Protein AF-A0AAJ3FHA5-F1 (afdb_monomer)

Nearest PDB structures (foldseek):
  6jkt-assembly1_B  TM=4.405E-01  e=8.189E+00  Trypanosoma cruzi

Foldseek 3Di:
DPDDDDDLVNVLVPQPDDVSSVVSVVVVVVCPVVVVDDDPVCCCVVDDPAQQEDEDAFFLEDCDDDPPDPSRGDYPVRDDPVRGQDPVNVVVVVVVVVVSVYNYYHYHHNDRVD

InterPro domains:
  IPR013785 Aldolase-type TIM barrel [G3DSA:3.20.20.70] (40-114)
  IPR058240 Radical SAM superfamily [SSF102114] (51-113)

Secondary structure (DSSP, 8-state):
-------HHHHHHT-SSHHHHHHHHHHHHHHHHTTSS--GGGHHHH------EEEEE-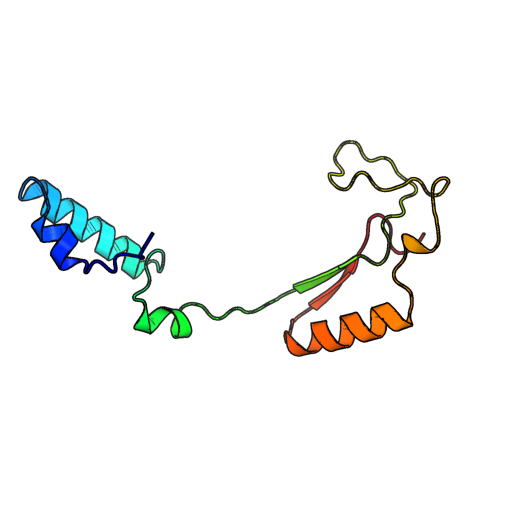BSEES---TT-TT--EETTS--GGGB--HHHHHHHHHHHHHTT-SEEEEESSSTT-

Sequence (114 aa):
MEEMILSVEEIYKNAFDYEDEKYLRIIFEKLLAYDFLVPVDKVASTFTYNIRKISINLTYRCNLKCKHCCVDAKHVSEFTEEDELDTELLKKVREKAVTLKSEQIVLSGDKPMI

pLDDT: mean 85.92, std 8.26, range [45.41, 95.81]

Solvent-accessible surface area (backbone atoms only — not comparable to full-atom values): 7068 Å² total; per-residue (Å²): 131,84,85,79,88,76,53,72,67,60,54,47,74,66,38,92,47,71,69,50,29,53,50,50,52,56,50,53,52,50,32,45,76,68,63,78,41,64,59,79,92,43,39,75,78,72,59,69,88,76,45,54,65,46,76,45,65,42,24,46,37,15,94,64,86,58,93,83,55,89,77,73,48,41,45,67,90,72,69,56,80,86,52,44,60,49,74,70,57,46,52,56,50,47,59,60,50,56,76,58,67,40,81,37,79,42,86,32,37,69,35,65,90,113

Mean predicted aligned error: 10.24 Å

Structure (mmCIF, N/CA/C/O backbone):
data_AF-A0AAJ3FHA5-F1
#
_entry.id   AF-A0AAJ3FHA5-F1
#
loop_
_atom_site.group_PDB
_atom_site.id
_atom_site.type_symbol
_atom_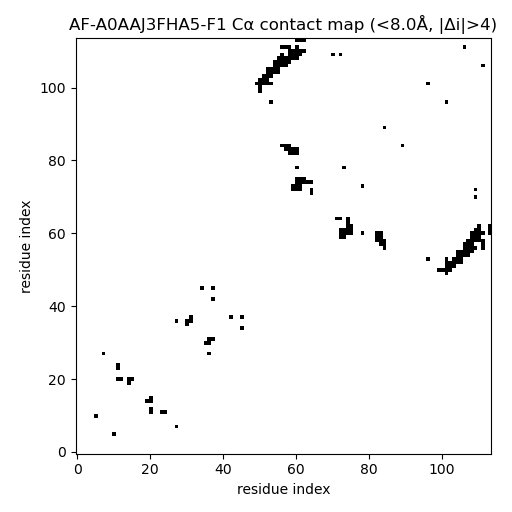site.label_atom_id
_atom_site.label_alt_id
_atom_site.label_comp_id
_atom_site.label_asym_id
_atom_site.label_entity_id
_atom_site.label_seq_id
_atom_site.pdbx_PDB_ins_code
_atom_site.Cartn_x
_atom_site.Cartn_y
_atom_site.Cartn_z
_atom_site.occupancy
_atom_site.B_iso_or_equiv
_atom_site.auth_seq_id
_atom_site.auth_comp_id
_atom_site.auth_asym_id
_atom_site.auth_atom_id
_atom_site.pdbx_PDB_model_num
ATOM 1 N N . MET A 1 1 ? 9.673 12.999 22.154 1.00 45.41 1 MET A N 1
ATOM 2 C CA . MET A 1 1 ? 8.379 13.088 22.856 1.00 45.41 1 MET A CA 1
ATOM 3 C C . MET A 1 1 ? 8.000 11.667 23.195 1.00 45.41 1 MET A C 1
ATOM 5 O O . MET A 1 1 ? 7.979 10.860 22.277 1.00 45.41 1 MET A O 1
ATOM 9 N N . GLU A 1 2 ? 7.829 11.340 24.472 1.00 56.69 2 GLU A N 1
ATOM 10 C CA . GLU A 1 2 ? 7.243 10.050 24.849 1.00 56.69 2 GLU A CA 1
ATOM 11 C C . GLU A 1 2 ? 5.781 10.044 24.392 1.00 56.69 2 GLU A C 1
A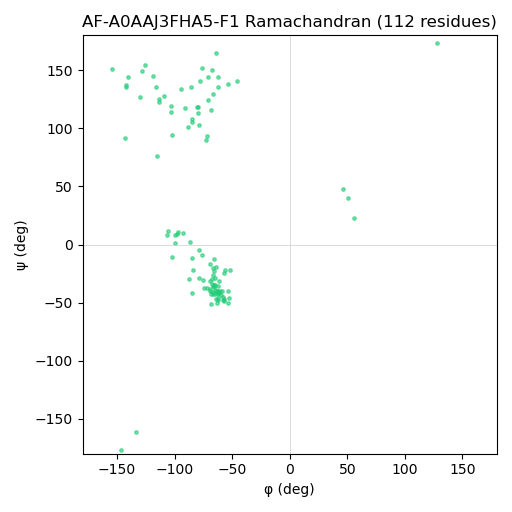TOM 13 O O . GLU A 1 2 ? 5.057 11.016 24.618 1.00 56.69 2 GLU A O 1
ATOM 18 N N . GLU A 1 3 ? 5.367 8.996 23.682 1.00 64.06 3 GLU A N 1
ATOM 19 C CA . GLU A 1 3 ? 3.967 8.811 23.311 1.00 64.06 3 GLU A CA 1
ATOM 20 C C . GLU A 1 3 ? 3.164 8.512 24.578 1.00 64.06 3 GLU A C 1
ATOM 22 O O . GLU A 1 3 ? 3.383 7.510 25.257 1.00 64.06 3 GLU A O 1
ATOM 27 N N . MET A 1 4 ? 2.246 9.412 24.919 1.00 67.50 4 MET A N 1
ATOM 28 C CA . MET A 1 4 ? 1.381 9.256 26.079 1.00 67.50 4 MET A CA 1
ATOM 29 C C . MET A 1 4 ? 0.176 8.400 25.684 1.00 67.50 4 MET A C 1
ATOM 31 O O . MET A 1 4 ? -0.694 8.847 24.936 1.00 67.50 4 MET A O 1
ATOM 35 N N . ILE A 1 5 ? 0.132 7.158 26.169 1.00 71.38 5 ILE A N 1
ATOM 36 C CA . ILE A 1 5 ? -1.012 6.262 25.970 1.00 71.38 5 ILE A CA 1
ATOM 37 C C . ILE A 1 5 ? -2.105 6.669 26.962 1.00 71.38 5 ILE A C 1
ATOM 39 O O . ILE A 1 5 ? -2.010 6.364 28.147 1.00 71.38 5 ILE A O 1
ATOM 43 N N . LE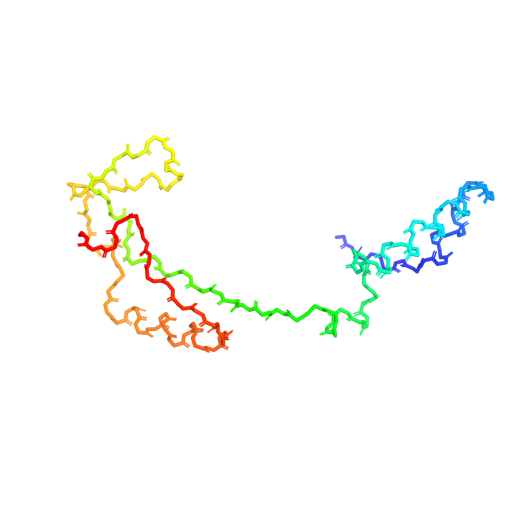U A 1 6 ? -3.125 7.373 26.471 1.00 76.75 6 LEU A N 1
ATOM 44 C CA . LEU A 1 6 ? -4.307 7.754 27.245 1.00 76.75 6 LEU A CA 1
ATOM 45 C C . LEU A 1 6 ? -5.432 6.740 27.047 1.00 76.75 6 LEU A C 1
ATOM 47 O O . LEU A 1 6 ? -5.768 6.372 25.919 1.00 76.75 6 LEU A O 1
ATOM 51 N N . SER A 1 7 ? -6.063 6.332 28.141 1.00 84.62 7 SER A N 1
ATOM 52 C CA . SER A 1 7 ? -7.324 5.602 28.092 1.00 84.62 7 SER A CA 1
ATOM 53 C C . SER A 1 7 ? -8.489 6.543 27.785 1.00 84.62 7 SER A C 1
ATOM 55 O O . SER A 1 7 ? -8.496 7.721 28.141 1.00 84.62 7 SER A O 1
ATOM 57 N N . VAL A 1 8 ? -9.528 6.000 27.158 1.00 84.31 8 VAL A N 1
ATOM 58 C CA . VAL A 1 8 ? -10.739 6.757 26.826 1.00 84.31 8 VAL A CA 1
ATOM 59 C C . VAL A 1 8 ? -11.434 7.293 28.096 1.00 84.31 8 VAL A C 1
ATOM 61 O O . VAL A 1 8 ? -11.962 8.401 28.094 1.00 84.31 8 VAL A O 1
ATOM 64 N N . GLU A 1 9 ? -11.342 6.576 29.220 1.00 87.56 9 GLU A N 1
ATOM 65 C CA . GLU A 1 9 ? -11.864 7.042 30.514 1.00 87.56 9 GLU A CA 1
ATOM 66 C C . GLU A 1 9 ? -11.070 8.219 31.101 1.00 87.56 9 GLU A C 1
ATOM 68 O O . GLU A 1 9 ? -11.642 9.075 31.774 1.00 87.56 9 GLU A O 1
ATOM 73 N N . GLU A 1 10 ? -9.761 8.308 30.851 1.00 88.62 10 GLU A N 1
ATOM 74 C CA . GLU A 1 10 ? -8.979 9.491 31.233 1.00 88.62 10 GLU A CA 1
ATOM 75 C C . GLU A 1 10 ? -9.387 10.713 30.415 1.00 88.62 10 GLU A C 1
ATOM 77 O O . GLU A 1 10 ? -9.429 11.816 30.955 1.00 88.62 10 GLU A O 1
ATOM 82 N N . ILE A 1 11 ? -9.759 10.528 29.147 1.00 88.38 11 ILE A N 1
ATOM 83 C CA . ILE A 1 11 ? -10.284 11.610 28.307 1.00 88.38 11 ILE A CA 1
ATOM 84 C C . ILE A 1 11 ? -11.614 12.116 28.879 1.00 88.38 11 ILE A C 1
ATOM 86 O O . ILE A 1 11 ? -11.776 13.320 29.066 1.00 88.38 11 ILE A O 1
ATOM 90 N N . TYR A 1 12 ? -12.532 11.212 29.234 1.00 90.50 12 TYR A N 1
ATOM 91 C CA . TYR A 1 12 ? -13.832 11.578 29.808 1.00 90.50 12 TYR A CA 1
ATOM 92 C C . TYR A 1 12 ? -13.711 12.316 31.143 1.00 90.50 12 TYR A C 1
ATOM 94 O O . TYR A 1 12 ? -14.401 13.305 31.360 1.00 90.50 12 TYR A O 1
ATOM 102 N N . LYS A 1 13 ? -12.783 11.902 32.014 1.00 89.69 13 LYS A N 1
ATOM 103 C CA . LYS A 1 13 ? -12.532 12.578 33.302 1.00 89.69 13 LYS A CA 1
ATOM 104 C C . LYS A 1 13 ? -12.014 14.010 33.168 1.00 89.69 13 LYS A C 1
ATOM 106 O O . LYS A 1 13 ? -12.076 14.756 34.140 1.00 89.69 13 LYS A O 1
ATOM 111 N N . ASN A 1 14 ? -11.473 14.370 32.006 1.00 90.31 14 ASN A N 1
ATOM 112 C CA . ASN A 1 14 ? -10.983 15.714 31.711 1.00 90.31 14 ASN A CA 1
ATOM 113 C C . ASN A 1 14 ? -11.992 16.544 30.897 1.00 90.31 14 ASN A C 1
ATOM 115 O O . ASN A 1 14 ? -11.650 17.639 30.450 1.00 90.31 14 ASN A O 1
ATOM 119 N N . ALA A 1 15 ? -13.219 16.047 30.697 1.00 92.06 15 ALA A N 1
ATOM 120 C CA . ALA A 1 15 ? -14.296 16.842 30.121 1.00 92.06 15 ALA A CA 1
ATOM 121 C C . ALA A 1 15 ? -14.619 18.043 31.026 1.00 92.06 15 ALA A C 1
ATOM 123 O O . ALA A 1 15 ? -14.547 17.951 32.253 1.00 92.06 15 ALA A O 1
ATOM 124 N N . PHE A 1 16 ? -14.961 19.177 30.414 1.00 91.19 16 PHE A N 1
ATOM 125 C CA . PHE A 1 16 ? -15.254 20.408 31.146 1.00 91.19 16 PHE A CA 1
ATOM 126 C C . PHE A 1 16 ? -16.561 20.299 31.943 1.00 91.19 16 PHE A C 1
ATOM 128 O O . PHE A 1 16 ? -16.626 20.745 33.090 1.00 91.19 16 PHE A O 1
ATOM 135 N N . ASP A 1 17 ? -17.581 19.670 31.353 1.00 93.75 17 ASP A N 1
ATOM 136 C CA . ASP A 1 17 ? -18.865 19.392 31.989 1.00 93.75 17 ASP A CA 1
ATOM 137 C C . ASP A 1 17 ? -19.503 18.071 31.508 1.00 93.75 17 ASP A C 1
ATOM 139 O O . ASP A 1 17 ? -18.920 17.298 30.743 1.00 93.75 17 ASP A O 1
ATOM 143 N N . TYR A 1 18 ? -20.713 17.796 32.003 1.00 93.06 18 TYR A N 1
ATOM 144 C CA . TYR A 1 18 ? -21.464 16.577 31.698 1.00 93.06 18 TYR A CA 1
ATOM 145 C C . TYR A 1 18 ? -21.919 16.476 30.233 1.00 93.06 18 TYR A C 1
ATOM 147 O O . TYR A 1 18 ? -21.955 15.374 29.680 1.00 93.06 18 TYR A O 1
ATOM 155 N N . GLU A 1 19 ? -22.286 17.591 29.596 1.00 95.50 19 GLU A N 1
ATOM 156 C CA . GLU A 1 19 ? -22.702 17.569 28.190 1.00 95.50 19 GLU A CA 1
ATOM 157 C C . GLU A 1 19 ? -21.494 17.326 27.283 1.00 95.50 19 GLU A C 1
ATOM 159 O O . GLU A 1 19 ? -21.591 16.542 26.334 1.00 95.50 19 GLU A O 1
ATOM 164 N N . ASP A 1 20 ? -20.339 17.894 27.632 1.00 94.69 20 ASP A N 1
ATOM 165 C CA . ASP A 1 20 ? -19.069 17.616 26.966 1.00 94.69 20 ASP A CA 1
ATOM 166 C C . ASP A 1 20 ? -18.663 16.144 27.113 1.00 94.69 20 ASP A C 1
ATOM 168 O O . ASP A 1 20 ? -18.318 15.498 26.119 1.00 94.69 20 ASP A O 1
ATOM 172 N N . GLU A 1 21 ? -18.759 15.568 28.318 1.00 95.12 21 GLU A N 1
ATOM 173 C CA . GLU A 1 21 ? -18.483 14.142 28.537 1.00 95.12 21 GLU A CA 1
ATOM 174 C C . GLU A 1 21 ? -19.383 13.269 27.650 1.00 95.12 21 GLU A C 1
ATOM 176 O O . GLU A 1 21 ? -18.913 12.369 26.945 1.00 95.12 21 GLU A O 1
ATOM 181 N N . LYS A 1 22 ? -20.687 13.556 27.644 1.00 95.81 22 LYS A N 1
ATOM 182 C CA . LYS A 1 22 ? -21.678 12.828 26.848 1.00 95.81 22 LYS A CA 1
ATOM 183 C C . LYS A 1 22 ? -21.403 12.950 25.351 1.00 95.81 22 LYS A C 1
ATOM 185 O O . LYS A 1 22 ? -21.502 11.954 24.631 1.00 95.81 22 LYS A O 1
ATOM 190 N N . TYR A 1 23 ? -21.045 14.139 24.874 1.00 95.56 23 TYR A N 1
ATOM 191 C CA . TYR A 1 23 ? -20.669 14.353 23.482 1.00 95.56 23 TYR A CA 1
ATOM 192 C C . TYR A 1 23 ? -19.420 13.546 23.108 1.00 95.56 23 TYR A C 1
ATOM 194 O O . TYR A 1 23 ? -19.434 12.826 22.105 1.00 95.56 23 TYR A O 1
ATOM 202 N N . LEU A 1 24 ? -18.369 13.594 23.934 1.00 94.62 24 LEU A N 1
ATOM 203 C CA . LEU A 1 24 ? -17.140 12.833 23.710 1.00 94.62 24 LEU A CA 1
ATOM 204 C C . LEU A 1 24 ? -17.412 11.328 23.663 1.00 94.62 24 LEU A C 1
ATOM 206 O O . LEU A 1 24 ? -16.926 10.668 22.746 1.00 94.62 24 LEU A O 1
ATOM 210 N N . ARG A 1 25 ? -18.242 10.794 24.570 1.00 94.25 25 ARG A N 1
ATOM 211 C CA . ARG A 1 25 ? -18.651 9.379 24.548 1.00 94.25 25 ARG A CA 1
ATOM 212 C C . ARG A 1 25 ? -19.241 8.982 23.197 1.00 94.25 25 ARG A C 1
ATOM 214 O O . ARG A 1 25 ? -18.761 8.036 22.581 1.00 94.25 25 ARG A O 1
ATOM 221 N N . ILE A 1 26 ? -20.194 9.761 22.682 1.00 95.38 26 ILE A N 1
ATOM 222 C CA . ILE A 1 26 ? -20.827 9.493 21.380 1.00 95.38 26 ILE A CA 1
ATOM 223 C C . ILE A 1 26 ? -19.800 9.517 20.239 1.00 95.38 26 ILE A C 1
ATOM 225 O O . ILE A 1 26 ? -19.879 8.707 19.312 1.00 95.38 26 ILE A O 1
ATOM 229 N N . ILE A 1 27 ? -18.850 10.453 20.268 1.00 95.00 27 ILE A N 1
ATOM 230 C CA . ILE A 1 27 ? -17.819 10.564 19.231 1.00 95.00 27 ILE A CA 1
ATOM 231 C C . ILE A 1 27 ? -16.864 9.370 19.281 1.00 95.00 27 ILE A C 1
ATOM 233 O O . ILE A 1 27 ? -16.675 8.719 18.255 1.00 95.00 27 ILE A O 1
ATOM 237 N N . PHE A 1 28 ? -16.301 9.043 20.445 1.00 93.00 28 PHE A N 1
ATOM 238 C CA . PHE A 1 28 ? -15.371 7.920 20.580 1.00 93.00 28 PHE A CA 1
ATOM 239 C C . PHE A 1 28 ? -16.040 6.581 20.269 1.00 93.00 28 PHE A C 1
ATOM 241 O O . PHE A 1 28 ? -15.446 5.767 19.565 1.00 93.00 28 PHE A O 1
ATOM 248 N N . GLU A 1 29 ? -17.288 6.376 20.695 1.00 92.31 29 GLU A N 1
ATOM 249 C CA . GLU A 1 29 ? -18.076 5.196 20.327 1.00 92.31 29 GLU A CA 1
ATOM 250 C C . GLU A 1 29 ? -18.214 5.058 18.809 1.00 92.31 29 GLU A C 1
ATOM 252 O O . GLU A 1 29 ? -17.968 3.983 18.265 1.00 92.31 29 GLU A O 1
ATOM 257 N N . LYS A 1 30 ? -18.546 6.145 18.099 1.00 95.06 30 LYS A N 1
ATOM 258 C CA . LYS A 1 30 ? -18.654 6.129 16.632 1.00 95.06 30 LYS A CA 1
ATOM 259 C C . LYS A 1 30 ? -17.310 5.897 15.952 1.00 95.06 30 LYS A C 1
ATOM 261 O O . LYS A 1 30 ? -17.243 5.137 14.992 1.00 95.06 30 LYS A O 1
ATOM 266 N N . LEU A 1 31 ? -16.247 6.540 16.429 1.00 93.19 31 LEU A N 1
ATOM 267 C CA . LEU A 1 31 ? -14.909 6.384 15.858 1.00 93.19 31 LEU A CA 1
ATOM 268 C C . LEU A 1 31 ? -14.380 4.956 16.031 1.00 93.19 31 LEU A C 1
ATOM 270 O O . LEU A 1 31 ? -13.780 4.427 15.099 1.00 93.19 31 LEU A O 1
ATOM 274 N N . LEU A 1 32 ? -14.642 4.328 17.181 1.00 88.88 32 LEU A N 1
ATOM 275 C CA . LEU A 1 32 ? -14.332 2.920 17.428 1.00 88.88 32 LEU A CA 1
ATOM 276 C C . LEU A 1 32 ? -15.204 1.993 16.571 1.00 88.88 32 LEU A C 1
ATOM 278 O O . LEU A 1 32 ? -14.698 1.038 15.997 1.00 88.88 32 LEU A O 1
ATOM 282 N N . ALA A 1 33 ? -16.505 2.276 16.4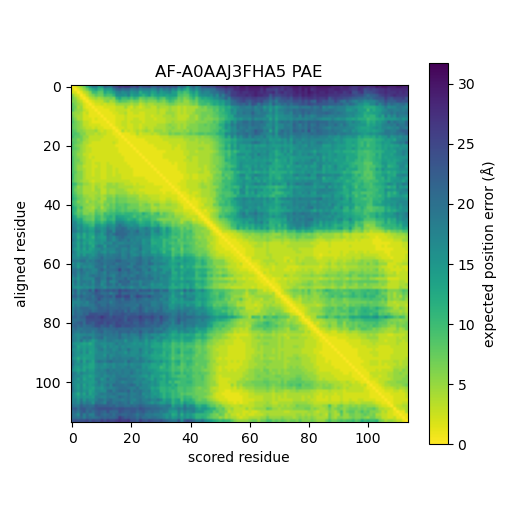48 1.00 89.81 33 ALA A N 1
ATOM 283 C CA . ALA A 1 33 ? -17.429 1.457 15.659 1.00 89.81 33 ALA A CA 1
ATOM 284 C C . ALA A 1 33 ? -17.144 1.489 14.147 1.00 89.81 33 ALA A C 1
ATOM 286 O O . ALA A 1 33 ? -17.493 0.549 13.437 1.00 89.81 33 ALA A O 1
ATOM 287 N N . TYR A 1 34 ? -16.541 2.571 13.653 1.00 89.88 34 TYR A N 1
ATOM 288 C CA . TYR A 1 34 ? -16.155 2.735 12.252 1.00 89.88 34 TYR A CA 1
ATOM 289 C C . TYR A 1 34 ? -14.677 2.410 11.980 1.00 89.88 34 TYR A C 1
ATOM 291 O O . TYR A 1 34 ? -14.196 2.709 10.889 1.00 89.88 34 TYR A O 1
ATOM 299 N N . ASP A 1 35 ? -13.951 1.856 12.959 1.00 86.12 35 ASP A N 1
ATOM 300 C CA . ASP A 1 35 ? -12.515 1.547 12.874 1.00 86.12 35 ASP A CA 1
ATOM 301 C C . ASP A 1 35 ? -11.622 2.758 12.507 1.00 86.12 35 ASP A C 1
ATOM 303 O O . ASP A 1 35 ? -10.496 2.603 12.031 1.00 86.12 35 ASP A O 1
ATOM 307 N N . PHE A 1 36 ? -12.092 3.989 12.758 1.00 86.56 36 PHE A N 1
ATOM 308 C CA . PHE A 1 36 ? -11.255 5.198 12.682 1.00 86.56 36 PHE A CA 1
ATOM 309 C C . PHE A 1 36 ? -10.321 5.306 13.888 1.00 86.56 36 PHE A C 1
ATOM 311 O O . PHE A 1 36 ? -9.224 5.850 13.779 1.00 86.56 36 PHE A O 1
ATOM 318 N N . LEU A 1 37 ? -10.760 4.787 15.035 1.00 87.31 37 LEU A N 1
ATOM 319 C CA . LEU A 1 37 ? -9.915 4.496 16.183 1.00 87.31 37 LEU A CA 1
ATOM 320 C C . LEU A 1 37 ? -9.936 2.992 16.409 1.00 87.31 37 LEU A C 1
ATOM 322 O O . LEU A 1 37 ? -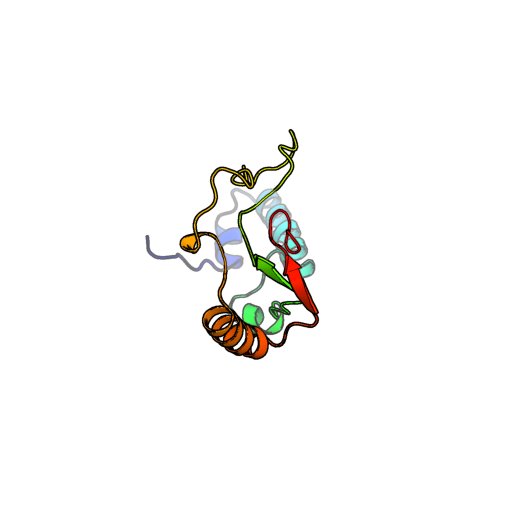10.995 2.373 16.389 1.00 87.31 37 LEU A O 1
ATOM 326 N N . VAL A 1 38 ? -8.768 2.410 16.657 1.00 85.44 38 VAL A N 1
ATOM 327 C CA . VAL A 1 38 ? -8.639 0.979 16.925 1.00 85.44 38 VAL A CA 1
ATOM 328 C C . VAL A 1 38 ? -7.813 0.806 18.196 1.00 85.44 38 VAL A C 1
ATOM 330 O O . VAL A 1 38 ? -6.720 1.372 18.277 1.00 85.44 38 VAL A O 1
ATOM 333 N N . PRO A 1 39 ? -8.307 0.052 19.197 1.00 83.50 39 PRO A N 1
ATOM 334 C CA . PRO A 1 39 ? -7.520 -0.290 20.375 1.00 83.50 39 PRO A CA 1
ATOM 335 C C . PRO A 1 39 ? -6.193 -0.934 19.971 1.00 83.50 39 PRO A C 1
ATOM 337 O O . PRO A 1 39 ? -6.166 -1.762 19.061 1.00 83.50 39 PRO A O 1
ATOM 340 N N . VAL A 1 40 ? -5.096 -0.564 20.637 1.00 82.81 40 VAL A N 1
ATOM 341 C CA . VAL A 1 40 ? -3.732 -0.995 20.271 1.00 82.81 40 VAL A CA 1
ATOM 342 C C . VAL A 1 40 ? -3.624 -2.522 20.164 1.00 82.81 40 VAL A C 1
ATOM 344 O O . VAL A 1 40 ? -3.021 -3.039 19.226 1.00 82.81 40 VAL A O 1
ATOM 347 N N . ASP A 1 41 ? -4.277 -3.248 21.071 1.00 83.94 41 ASP A N 1
ATOM 348 C CA . ASP A 1 41 ? -4.344 -4.712 21.105 1.00 83.94 41 ASP A CA 1
ATOM 349 C C . ASP A 1 41 ? -5.118 -5.328 19.926 1.00 83.94 41 ASP A C 1
ATOM 351 O O . ASP A 1 41 ? -4.917 -6.495 19.594 1.00 83.94 41 ASP A O 1
ATOM 355 N N . LYS A 1 42 ? -5.964 -4.541 19.254 1.00 83.25 42 LYS A N 1
ATOM 356 C CA . LYS A 1 42 ? -6.770 -4.957 18.098 1.00 83.25 42 LYS A CA 1
ATOM 357 C C . LYS A 1 42 ? -6.218 -4.492 16.755 1.00 83.25 42 LYS A C 1
ATOM 359 O O . LYS A 1 42 ? -6.669 -5.000 15.729 1.00 83.25 42 LYS A O 1
ATOM 364 N N . VAL A 1 43 ? -5.222 -3.600 16.727 1.00 82.81 43 VAL A N 1
ATOM 365 C CA . VAL A 1 43 ? -4.646 -3.057 15.478 1.00 82.81 43 VAL A CA 1
ATOM 366 C C . VAL A 1 43 ? -4.228 -4.172 14.522 1.00 82.81 43 VAL A C 1
ATOM 368 O O . VAL A 1 43 ? -4.597 -4.136 13.352 1.00 82.81 43 VAL A O 1
ATOM 371 N N . ALA A 1 44 ? -3.533 -5.198 15.020 1.00 78.06 44 ALA A N 1
ATOM 372 C CA . ALA A 1 44 ? -3.059 -6.310 14.196 1.00 78.06 44 ALA A CA 1
ATOM 373 C C . ALA A 1 44 ? -4.193 -7.161 13.591 1.00 78.06 44 ALA A C 1
ATOM 375 O O . ALA A 1 44 ? -4.012 -7.752 12.528 1.00 78.06 44 ALA A O 1
ATOM 376 N N . SER A 1 45 ? -5.352 -7.235 14.256 1.00 78.19 45 SER A N 1
ATOM 377 C CA . SER A 1 45 ? -6.526 -7.966 13.761 1.00 78.19 45 SER A CA 1
ATOM 378 C C . SER A 1 45 ? -7.433 -7.126 12.862 1.00 78.19 45 SER A C 1
ATOM 380 O O . SER A 1 45 ? -8.082 -7.684 11.982 1.00 78.19 45 SER A O 1
ATOM 382 N N . THR A 1 46 ? -7.477 -5.807 13.069 1.00 74.69 46 THR A N 1
ATOM 383 C CA . THR A 1 46 ? -8.324 -4.887 12.294 1.00 74.69 46 THR A CA 1
ATOM 384 C C . THR A 1 46 ? -7.637 -4.446 11.004 1.00 74.69 46 THR A C 1
ATOM 386 O O . THR A 1 46 ? -8.256 -4.421 9.942 1.00 74.69 46 THR A O 1
ATOM 389 N N . PHE A 1 47 ? -6.339 -4.140 11.062 1.00 71.75 47 PHE A N 1
ATOM 390 C CA . PHE A 1 47 ? -5.562 -3.713 9.903 1.00 71.75 47 PHE A CA 1
ATOM 391 C C . PHE A 1 47 ? -4.699 -4.853 9.377 1.00 71.75 47 PHE A C 1
ATOM 393 O O . PHE A 1 47 ? -3.556 -5.051 9.784 1.00 71.75 47 PHE A O 1
ATOM 400 N N . THR A 1 48 ? -5.222 -5.570 8.388 1.00 71.06 48 THR A N 1
ATOM 401 C CA . THR A 1 48 ? -4.393 -6.428 7.542 1.00 71.06 48 THR A CA 1
ATOM 402 C C . THR A 1 48 ? -3.924 -5.626 6.335 1.00 71.06 48 THR A C 1
ATOM 404 O O . THR A 1 48 ? -4.739 -5.205 5.510 1.00 71.06 48 THR A O 1
ATOM 407 N N . TYR A 1 49 ? -2.615 -5.433 6.192 1.00 70.69 49 TYR A N 1
ATOM 408 C CA . TYR A 1 49 ? -2.051 -4.859 4.973 1.00 70.69 49 TYR A CA 1
ATOM 409 C C . TYR A 1 49 ? -2.144 -5.884 3.839 1.00 70.69 49 TYR A C 1
ATOM 411 O O . TYR A 1 49 ? -1.262 -6.722 3.668 1.00 70.69 49 TYR A O 1
ATOM 419 N N . ASN A 1 50 ? -3.222 -5.825 3.056 1.00 78.50 50 ASN A N 1
ATOM 420 C CA . ASN A 1 50 ? -3.271 -6.502 1.765 1.00 78.50 50 ASN A CA 1
ATOM 421 C C . ASN A 1 50 ? -2.712 -5.549 0.701 1.00 78.50 50 ASN A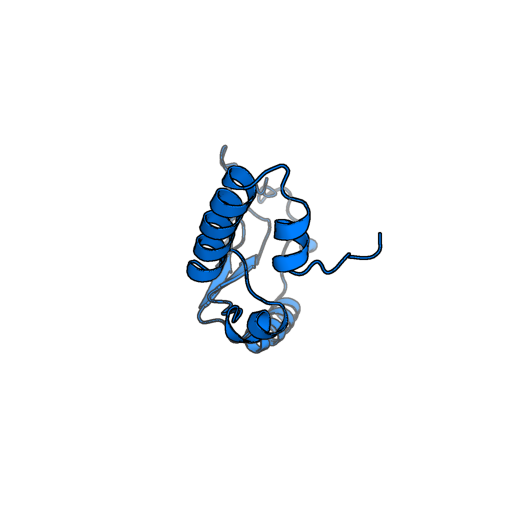 C 1
ATOM 423 O O . ASN A 1 50 ? -3.386 -4.617 0.253 1.00 78.50 50 ASN A O 1
ATOM 427 N N . ILE A 1 51 ? -1.459 -5.777 0.310 1.00 86.31 51 ILE A N 1
ATOM 428 C CA . ILE A 1 51 ? -0.831 -5.063 -0.801 1.00 86.31 51 ILE A CA 1
ATOM 429 C C . ILE A 1 51 ? -1.444 -5.592 -2.095 1.00 86.31 51 ILE A C 1
ATOM 431 O O . ILE A 1 51 ? -0.941 -6.527 -2.695 1.00 86.31 51 ILE A O 1
ATOM 435 N N . ARG A 1 52 ? -2.533 -4.986 -2.567 1.00 89.69 52 ARG A N 1
ATOM 436 C CA . ARG A 1 52 ? -3.215 -5.470 -3.781 1.00 89.69 52 ARG A CA 1
ATOM 437 C C . ARG A 1 52 ? -2.364 -5.336 -5.042 1.00 89.69 52 ARG A C 1
ATOM 439 O O . ARG A 1 52 ? -2.438 -6.171 -5.937 1.00 89.69 52 ARG A O 1
ATOM 446 N N . LYS A 1 53 ? -1.558 -4.277 -5.135 1.00 92.69 53 LYS A N 1
ATOM 447 C CA . LYS A 1 53 ? -0.842 -3.926 -6.362 1.00 92.69 53 LYS A CA 1
ATOM 448 C C . LYS A 1 53 ? 0.550 -3.388 -6.078 1.00 92.69 53 LYS A C 1
ATOM 450 O O . LYS A 1 53 ? 0.718 -2.501 -5.247 1.00 92.69 53 LYS A O 1
ATOM 455 N N . ILE A 1 54 ? 1.514 -3.863 -6.858 1.00 93.25 54 ILE A N 1
ATOM 456 C CA . ILE A 1 54 ? 2.868 -3.319 -6.938 1.00 93.25 54 ILE A CA 1
ATOM 457 C C . ILE A 1 54 ? 3.059 -2.738 -8.337 1.00 93.25 54 ILE A C 1
ATOM 459 O O . ILE A 1 54 ? 2.844 -3.425 -9.333 1.00 93.25 54 ILE A O 1
ATOM 463 N N . SER A 1 55 ? 3.448 -1.467 -8.417 1.00 93.31 55 SER A N 1
ATOM 464 C CA . SER A 1 55 ? 3.823 -0.817 -9.675 1.00 93.31 55 SER A CA 1
ATOM 465 C C . SER A 1 55 ? 5.340 -0.708 -9.740 1.00 93.31 55 SER A C 1
ATOM 467 O O . SER A 1 55 ? 5.941 -0.075 -8.876 1.00 93.31 55 SER A O 1
ATOM 469 N N . ILE A 1 56 ? 5.952 -1.326 -10.746 1.00 92.44 56 ILE A N 1
ATOM 470 C CA . ILE A 1 56 ? 7.396 -1.275 -10.979 1.00 92.44 56 ILE A CA 1
ATOM 471 C C . ILE A 1 56 ? 7.639 -0.304 -12.126 1.00 92.44 56 ILE A C 1
ATOM 473 O O . ILE A 1 56 ? 7.231 -0.582 -13.251 1.00 92.44 56 ILE A O 1
ATOM 477 N N . ASN A 1 57 ? 8.297 0.818 -11.852 1.00 91.19 57 ASN A N 1
ATOM 478 C CA . ASN A 1 57 ? 8.720 1.737 -12.901 1.00 91.19 57 ASN A CA 1
ATOM 479 C C . ASN A 1 57 ? 9.998 1.199 -13.550 1.00 91.19 57 ASN A C 1
ATOM 481 O O . ASN A 1 57 ? 11.031 1.112 -12.893 1.00 91.19 57 ASN A O 1
ATOM 485 N N . LEU A 1 58 ? 9.900 0.803 -14.817 1.00 90.81 58 LEU A N 1
ATOM 486 C CA . LEU A 1 58 ? 11.014 0.248 -15.588 1.00 90.81 58 LEU A CA 1
ATOM 487 C C . LEU A 1 58 ? 11.966 1.326 -16.101 1.00 90.81 58 LEU A C 1
ATOM 489 O O . LEU A 1 58 ? 13.142 1.060 -16.310 1.00 90.81 58 LEU A O 1
ATOM 493 N N . THR A 1 59 ? 11.442 2.526 -16.333 1.00 87.75 59 THR A N 1
ATOM 494 C CA . THR A 1 59 ? 12.179 3.629 -16.939 1.00 87.75 59 THR A CA 1
ATOM 495 C C . THR A 1 59 ? 11.583 4.964 -16.514 1.00 87.75 59 THR A C 1
ATOM 497 O O . THR A 1 59 ? 10.372 5.065 -16.270 1.00 87.75 59 THR A O 1
ATOM 500 N N . TYR A 1 60 ? 12.437 5.982 -16.463 1.00 86.50 60 TYR A N 1
ATOM 501 C CA . TYR A 1 60 ? 12.060 7.394 -16.345 1.00 86.50 60 TYR A CA 1
ATOM 502 C C . TYR A 1 60 ? 12.037 8.112 -17.713 1.00 86.50 60 TYR A C 1
ATOM 504 O O . TYR A 1 60 ? 11.992 9.339 -17.824 1.00 86.50 60 TYR A O 1
ATOM 512 N N . ARG A 1 61 ? 12.127 7.336 -18.799 1.00 87.88 61 ARG A N 1
ATOM 513 C CA . ARG A 1 61 ? 12.141 7.831 -20.170 1.00 87.88 61 ARG A CA 1
ATOM 514 C C . ARG A 1 61 ? 10.726 8.010 -20.700 1.00 87.88 61 ARG A C 1
ATOM 516 O O . ARG A 1 61 ? 9.875 7.124 -20.601 1.00 87.88 61 ARG A O 1
ATOM 523 N N . CYS A 1 62 ? 10.498 9.144 -21.357 1.00 87.44 62 CYS A N 1
ATOM 524 C CA . CYS A 1 62 ? 9.261 9.401 -22.078 1.00 87.44 62 CYS A CA 1
ATOM 525 C C . CYS A 1 62 ? 9.518 10.117 -23.400 1.00 87.44 62 CYS A C 1
ATOM 527 O O . CYS A 1 62 ? 10.370 10.996 -23.510 1.00 87.44 62 CYS A O 1
ATOM 529 N N . ASN A 1 63 ? 8.730 9.791 -24.423 1.00 88.44 63 ASN A N 1
ATOM 530 C CA . ASN A 1 63 ? 8.720 10.548 -25.677 1.00 88.44 63 ASN A CA 1
ATOM 531 C C . ASN A 1 63 ? 7.649 11.652 -25.706 1.00 88.44 63 ASN A C 1
ATOM 533 O O . ASN A 1 63 ? 7.374 12.211 -26.764 1.00 88.44 63 ASN A O 1
ATOM 537 N N . LEU A 1 64 ? 7.012 11.938 -24.567 1.00 87.25 64 LEU A N 1
ATOM 538 C CA . LEU A 1 64 ? 5.992 12.972 -24.411 1.00 87.25 64 LEU A CA 1
ATOM 539 C C . LEU A 1 64 ? 6.341 13.880 -23.229 1.00 87.25 64 LEU A C 1
ATOM 541 O O . LEU A 1 64 ? 6.893 13.424 -22.234 1.00 87.25 64 LEU A O 1
ATOM 545 N N . LYS A 1 65 ? 5.939 15.153 -23.312 1.00 86.44 65 LYS A N 1
ATOM 546 C CA . LYS A 1 65 ? 5.965 16.108 -22.192 1.00 86.44 65 LYS A CA 1
ATOM 547 C C . LYS A 1 65 ? 4.541 16.516 -21.829 1.00 86.44 65 LYS A C 1
ATOM 549 O O . LYS A 1 65 ? 4.039 17.567 -22.228 1.00 86.44 65 LYS A O 1
ATOM 554 N N . CYS A 1 66 ? 3.844 15.616 -21.143 1.00 87.06 66 CYS A N 1
ATOM 555 C CA . CYS A 1 66 ? 2.450 15.819 -20.765 1.00 87.06 66 CYS A CA 1
ATOM 556 C C . CYS A 1 66 ? 2.344 16.887 -19.668 1.00 87.06 66 CYS A C 1
ATOM 558 O O . CYS A 1 66 ? 2.906 16.716 -18.591 1.00 87.06 66 CYS A O 1
ATOM 560 N N . LYS A 1 67 ? 1.554 17.944 -19.899 1.00 88.50 67 LYS A N 1
ATOM 561 C CA . LYS A 1 67 ? 1.382 19.074 -18.958 1.00 88.50 67 LYS A CA 1
ATOM 562 C C . LYS A 1 67 ? 0.891 18.673 -17.560 1.00 88.50 67 LYS A C 1
ATOM 564 O O . LYS A 1 67 ? 1.088 19.418 -16.613 1.00 88.50 67 LYS A O 1
ATOM 569 N N . HIS A 1 68 ? 0.214 17.532 -17.450 1.00 89.75 68 HIS A N 1
ATOM 570 C CA . HIS A 1 68 ? -0.337 17.005 -16.201 1.00 89.75 68 HIS A CA 1
ATOM 571 C C . HIS A 1 68 ? 0.542 15.917 -15.560 1.00 89.75 68 HIS A C 1
ATOM 573 O O . HIS A 1 68 ? 0.122 15.297 -14.589 1.00 89.75 68 HIS A O 1
ATOM 579 N N . CYS A 1 69 ? 1.693 15.575 -16.152 1.00 86.44 69 CYS A N 1
ATOM 580 C CA . CYS A 1 69 ? 2.552 14.530 -15.602 1.00 86.44 69 CYS A CA 1
ATOM 581 C C . CYS A 1 69 ? 3.373 15.093 -14.439 1.00 86.44 69 CYS A C 1
ATOM 583 O O . CYS A 1 69 ? 4.178 15.996 -14.634 1.00 86.44 69 CYS A O 1
ATOM 585 N N . CYS A 1 70 ? 3.181 14.547 -13.239 1.00 80.38 70 CYS A N 1
ATOM 586 C CA . CYS A 1 70 ? 3.929 14.945 -12.044 1.00 80.38 70 CYS A CA 1
ATOM 587 C C . CYS A 1 70 ? 5.357 14.390 -11.993 1.00 80.38 70 CYS A C 1
ATOM 589 O O . CYS A 1 70 ? 6.119 14.768 -11.109 1.00 80.38 70 CYS A O 1
ATOM 591 N N . VAL A 1 71 ? 5.697 13.478 -12.904 1.00 78.31 71 VAL A N 1
ATOM 592 C CA . VAL A 1 71 ? 6.966 12.755 -12.890 1.00 78.31 71 VAL A CA 1
ATOM 593 C C . VAL A 1 71 ? 8.074 13.564 -13.567 1.00 78.31 71 VAL A C 1
ATOM 595 O O . VAL A 1 71 ? 9.217 13.345 -13.218 1.00 78.31 71 VAL A O 1
ATOM 598 N N . ASP A 1 72 ? 7.759 14.529 -14.446 1.00 76.50 72 ASP A N 1
ATOM 599 C CA . ASP A 1 72 ? 8.725 15.313 -15.254 1.00 76.50 72 ASP A CA 1
ATOM 600 C C . ASP A 1 72 ? 9.805 14.450 -15.932 1.00 76.50 72 ASP A C 1
ATOM 602 O O . ASP A 1 72 ? 11.003 14.712 -15.866 1.00 76.50 72 ASP A O 1
ATOM 606 N N . ALA A 1 73 ? 9.340 13.372 -16.562 1.00 81.62 73 ALA A N 1
ATOM 607 C CA . ALA A 1 73 ? 10.151 12.384 -17.256 1.00 81.62 73 ALA A CA 1
ATOM 608 C C . ALA A 1 73 ? 11.221 13.002 -18.168 1.00 81.62 73 ALA A C 1
ATOM 610 O O . ALA A 1 73 ? 10.943 13.935 -18.936 1.00 81.62 73 ALA A O 1
ATOM 611 N N . LYS A 1 74 ? 12.409 12.390 -18.187 1.00 82.44 74 LYS A N 1
ATOM 612 C CA . LYS A 1 74 ? 13.451 12.745 -19.156 1.00 82.44 74 LYS A CA 1
ATOM 613 C C . LYS A 1 74 ? 12.951 12.471 -20.568 1.00 82.44 74 LYS A C 1
ATOM 615 O O . LYS A 1 74 ? 12.368 11.416 -20.856 1.00 82.44 74 LYS A O 1
ATOM 620 N N . HIS A 1 75 ? 13.200 13.416 -21.473 1.00 82.94 75 HIS A N 1
ATOM 621 C CA . HIS A 1 75 ? 12.889 13.171 -22.874 1.00 82.94 75 HIS A CA 1
ATOM 622 C C . HIS A 1 75 ? 13.811 12.075 -23.420 1.00 82.94 75 HIS A C 1
ATOM 624 O O . HIS A 1 75 ? 14.964 11.969 -23.013 1.00 82.94 75 HIS A O 1
ATOM 630 N N . VAL A 1 76 ? 13.348 11.293 -24.399 1.00 78.94 76 VAL A N 1
ATOM 631 C CA . VAL A 1 76 ? 14.143 10.213 -25.019 1.00 78.94 76 VAL A CA 1
ATOM 632 C C . VAL A 1 76 ? 15.533 10.634 -25.518 1.00 78.94 76 VAL A C 1
ATOM 634 O O . VAL A 1 76 ? 16.389 9.776 -25.685 1.00 78.94 76 VAL A O 1
ATOM 637 N N . SER A 1 77 ? 15.751 11.925 -25.782 1.00 81.50 77 SER A N 1
ATOM 638 C CA . SER A 1 77 ? 17.031 12.495 -26.226 1.00 81.50 77 SER A CA 1
ATOM 639 C C . SER A 1 77 ? 18.005 12.829 -25.091 1.00 81.50 77 SER A C 1
ATOM 641 O O . SER A 1 77 ? 19.152 13.156 -25.363 1.00 81.50 77 SER A O 1
ATOM 643 N N . GLU A 1 78 ? 17.544 12.808 -23.843 1.00 81.50 78 GLU A N 1
ATOM 644 C CA . GLU A 1 78 ? 18.289 13.173 -22.626 1.00 81.50 78 GLU A CA 1
ATOM 645 C C . GLU A 1 78 ? 18.671 11.922 -21.807 1.00 81.50 78 GLU A C 1
ATOM 647 O O . GLU A 1 78 ? 19.063 12.022 -20.648 1.00 81.50 78 GLU A O 1
ATOM 652 N N . PHE A 1 79 ? 18.501 10.740 -22.405 1.00 75.75 79 PHE A N 1
ATOM 653 C CA . PHE A 1 79 ? 18.573 9.438 -21.753 1.00 75.75 79 PHE A CA 1
ATOM 654 C C . PHE A 1 79 ? 20.009 8.958 -21.495 1.00 75.75 79 PHE A C 1
ATOM 656 O O . PHE A 1 79 ? 20.871 9.067 -22.372 1.00 75.75 79 PHE A O 1
ATOM 663 N N . THR A 1 80 ? 20.226 8.338 -20.331 1.00 77.12 80 THR A N 1
ATOM 664 C CA . THR A 1 80 ? 21.399 7.504 -20.025 1.00 77.12 80 THR A CA 1
ATOM 665 C C . THR A 1 80 ? 20.962 6.117 -19.543 1.00 77.12 80 THR A C 1
ATOM 667 O O . THR A 1 80 ? 19.882 5.969 -18.982 1.00 77.12 80 THR A O 1
ATOM 670 N N . GLU A 1 81 ? 21.809 5.092 -19.713 1.00 74.50 81 GLU A N 1
ATOM 671 C CA . GLU A 1 81 ? 21.514 3.708 -19.275 1.00 74.50 81 GLU A CA 1
ATOM 672 C C . GLU A 1 81 ? 21.188 3.596 -17.772 1.00 74.50 81 GLU A C 1
ATOM 674 O O . GLU A 1 81 ? 20.511 2.665 -17.349 1.00 74.50 81 GLU A O 1
ATOM 679 N N . GLU A 1 82 ? 21.621 4.567 -16.964 1.00 77.44 82 GLU A N 1
ATOM 680 C CA . GLU A 1 82 ? 21.326 4.652 -15.528 1.00 77.44 82 GLU A CA 1
ATOM 681 C C . GLU A 1 82 ? 19.851 4.977 -15.219 1.00 77.44 82 GLU A C 1
ATOM 683 O O . GLU A 1 82 ? 19.400 4.769 -14.094 1.00 77.44 82 GLU A O 1
ATOM 688 N N . ASP A 1 83 ? 19.092 5.476 -16.202 1.00 76.81 83 ASP A N 1
ATOM 689 C CA . ASP A 1 83 ? 17.671 5.825 -16.067 1.00 76.81 83 ASP A CA 1
ATOM 690 C C . ASP A 1 83 ? 16.723 4.632 -16.319 1.00 76.81 83 ASP A C 1
ATOM 692 O O . ASP A 1 83 ? 15.494 4.786 -16.278 1.00 76.81 83 ASP A O 1
ATOM 696 N N . GLU A 1 84 ? 17.278 3.444 -16.586 1.00 84.75 84 GLU A N 1
ATOM 697 C CA . GLU A 1 84 ? 16.550 2.207 -16.863 1.00 84.75 84 GLU A CA 1
ATOM 698 C C . GLU A 1 84 ? 16.849 1.103 -15.849 1.00 84.75 84 GLU A C 1
ATOM 700 O O . GLU A 1 84 ? 17.955 0.933 -15.336 1.00 84.75 84 GLU A O 1
ATOM 705 N N . LEU A 1 85 ? 15.819 0.309 -15.566 1.00 88.56 85 LEU A N 1
ATOM 706 C CA . LEU A 1 85 ? 15.940 -0.850 -14.705 1.00 88.56 85 LEU A CA 1
ATOM 707 C C . LEU A 1 85 ? 16.420 -2.042 -15.539 1.00 88.56 85 LEU A C 1
ATOM 709 O O . LEU A 1 85 ? 15.649 -2.631 -16.301 1.00 88.56 85 LEU A O 1
ATOM 713 N N . ASP A 1 86 ? 17.688 -2.417 -15.380 1.00 89.75 86 ASP A N 1
ATOM 714 C CA . ASP A 1 86 ? 18.232 -3.574 -16.087 1.00 89.75 86 ASP A CA 1
ATOM 715 C C . ASP A 1 86 ? 17.552 -4.895 -15.663 1.00 89.75 86 ASP A C 1
ATOM 717 O O . ASP A 1 86 ? 16.862 -5.004 -14.641 1.00 89.75 86 ASP A O 1
ATOM 721 N N . THR A 1 87 ? 17.756 -5.943 -16.465 1.00 91.75 87 THR A N 1
ATOM 722 C CA . THR A 1 87 ? 17.112 -7.250 -16.249 1.00 91.75 87 THR A CA 1
ATOM 723 C C . THR A 1 87 ? 17.517 -7.907 -14.924 1.00 91.75 87 THR A C 1
ATOM 725 O O . THR A 1 87 ? 16.695 -8.572 -14.286 1.00 91.75 87 THR A O 1
ATOM 728 N N . GLU A 1 88 ? 18.762 -7.740 -14.483 1.00 93.25 88 GLU A N 1
ATOM 729 C CA . GLU A 1 88 ? 19.247 -8.331 -13.234 1.00 93.25 88 GLU A CA 1
ATOM 730 C C . GLU A 1 88 ? 18.688 -7.591 -12.015 1.00 93.25 88 GLU A C 1
ATOM 732 O O . GLU A 1 88 ? 18.309 -8.214 -11.016 1.00 93.25 88 GLU A O 1
ATOM 737 N N . LEU A 1 89 ? 18.552 -6.270 -12.102 1.00 91.19 89 LEU A N 1
ATOM 738 C CA . LEU A 1 89 ? 17.890 -5.455 -11.099 1.00 91.19 89 LEU A CA 1
ATOM 739 C C . LEU A 1 89 ? 16.389 -5.764 -11.044 1.00 91.19 89 LEU A C 1
ATOM 741 O O . LEU A 1 89 ? 15.845 -5.937 -9.950 1.00 91.19 89 LEU A O 1
ATOM 745 N N . LEU A 1 90 ? 15.733 -5.950 -12.194 1.00 92.56 90 LEU A N 1
ATOM 746 C CA . LEU A 1 90 ? 14.318 -6.323 -12.261 1.00 92.56 90 LEU A CA 1
ATOM 747 C C . LEU A 1 90 ? 14.052 -7.673 -11.592 1.00 92.56 90 LEU A C 1
ATOM 749 O O . LEU A 1 90 ? 13.088 -7.801 -10.835 1.00 92.56 90 LEU A O 1
ATOM 753 N N . LYS A 1 91 ? 14.922 -8.669 -11.803 1.00 93.00 91 LYS A N 1
ATOM 754 C CA . LYS A 1 91 ? 14.841 -9.960 -11.099 1.00 93.00 91 LYS A CA 1
ATOM 755 C C . LYS A 1 91 ? 14.908 -9.770 -9.583 1.00 93.00 91 LYS A C 1
ATOM 757 O O . LYS A 1 91 ? 14.075 -10.321 -8.868 1.00 93.00 91 LYS A O 1
ATOM 762 N N . LYS A 1 92 ? 15.828 -8.937 -9.084 1.00 93.19 92 LYS A N 1
ATOM 763 C CA . LYS A 1 92 ? 15.939 -8.633 -7.643 1.00 93.19 92 LYS A CA 1
ATOM 764 C C . LYS A 1 92 ? 14.693 -7.928 -7.098 1.00 93.19 92 LYS A C 1
ATOM 766 O O . LYS A 1 92 ? 14.247 -8.248 -5.996 1.00 93.19 92 LYS A O 1
ATOM 771 N N . VAL A 1 93 ? 14.122 -6.983 -7.850 1.00 92.62 93 VAL A N 1
ATOM 772 C CA . VAL A 1 93 ? 12.871 -6.299 -7.475 1.00 92.62 93 VAL A CA 1
ATOM 773 C C . VAL A 1 93 ? 11.704 -7.285 -7.452 1.00 92.62 93 VAL A C 1
ATOM 775 O O . VAL A 1 93 ? 10.928 -7.273 -6.501 1.00 92.62 93 VAL A O 1
ATOM 778 N N . ARG A 1 94 ? 11.610 -8.181 -8.441 1.00 90.25 94 ARG A N 1
ATOM 779 C CA . ARG A 1 94 ? 10.586 -9.232 -8.500 1.00 90.25 94 ARG A CA 1
ATOM 780 C C . ARG A 1 94 ? 10.632 -10.137 -7.274 1.00 90.25 94 ARG A C 1
ATOM 782 O O . ARG A 1 94 ? 9.585 -10.366 -6.681 1.00 90.25 94 ARG A O 1
ATOM 789 N N . GLU A 1 95 ? 11.807 -10.618 -6.871 1.00 92.25 95 GLU A N 1
ATOM 790 C CA . GLU A 1 95 ? 11.926 -11.478 -5.683 1.00 92.25 95 GLU A CA 1
ATOM 791 C C . GLU A 1 95 ? 11.403 -10.771 -4.422 1.00 92.25 95 GLU A C 1
ATOM 793 O O . GLU A 1 95 ? 10.664 -11.364 -3.641 1.00 92.25 95 GLU A O 1
ATOM 798 N N . LYS A 1 96 ? 11.681 -9.468 -4.263 1.00 90.69 96 LYS A N 1
ATOM 799 C CA . LYS A 1 96 ? 11.115 -8.658 -3.169 1.00 90.69 96 LYS A CA 1
ATOM 800 C C . LYS A 1 96 ? 9.611 -8.424 -3.318 1.00 90.69 96 LYS A C 1
ATOM 802 O O . LYS A 1 96 ? 8.897 -8.424 -2.327 1.00 90.69 96 LYS A O 1
ATOM 807 N N . ALA A 1 97 ? 9.116 -8.218 -4.534 1.00 89.31 97 ALA A N 1
ATOM 808 C CA . ALA A 1 97 ? 7.693 -8.009 -4.786 1.00 89.31 97 ALA A CA 1
ATOM 809 C C . ALA A 1 97 ? 6.866 -9.267 -4.465 1.00 89.31 97 ALA A C 1
ATOM 811 O O . ALA A 1 97 ? 5.768 -9.167 -3.924 1.00 89.31 97 ALA A O 1
ATOM 8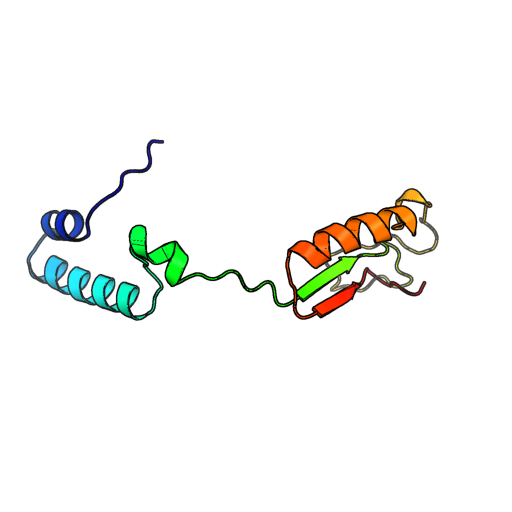12 N N . VAL A 1 98 ? 7.407 -10.459 -4.736 1.00 87.44 98 VAL A N 1
ATOM 813 C CA . VAL A 1 98 ? 6.734 -11.739 -4.464 1.00 87.44 98 VAL A CA 1
ATOM 814 C C . VAL A 1 98 ? 6.541 -11.979 -2.963 1.00 87.44 98 VAL A C 1
ATOM 816 O O . VAL A 1 98 ? 5.499 -12.508 -2.569 1.00 87.44 98 VAL A O 1
ATOM 819 N N . THR A 1 99 ? 7.475 -11.553 -2.100 1.00 88.94 99 THR A N 1
ATOM 820 C CA . THR A 1 99 ? 7.322 -11.721 -0.638 1.00 88.94 99 THR A CA 1
ATOM 821 C C . THR A 1 99 ? 6.160 -10.912 -0.063 1.00 88.94 99 THR A C 1
ATOM 823 O O . THR A 1 99 ? 5.601 -11.292 0.965 1.00 88.94 99 THR A O 1
ATOM 826 N N . LEU A 1 100 ? 5.750 -9.847 -0.755 1.00 88.69 100 LEU A N 1
ATOM 827 C CA . LEU A 1 100 ? 4.619 -8.998 -0.385 1.00 88.69 100 LEU A CA 1
ATOM 828 C C . LEU A 1 100 ? 3.257 -9.606 -0.760 1.00 88.69 100 LEU A C 1
ATOM 830 O O . LEU A 1 100 ? 2.230 -9.033 -0.405 1.00 88.69 100 LEU A O 1
ATOM 834 N N . LYS A 1 101 ? 3.239 -10.763 -1.447 1.00 87.56 101 LYS A N 1
ATOM 835 C CA . LYS A 1 101 ? 2.030 -11.520 -1.830 1.00 87.56 101 LYS A CA 1
ATOM 836 C C . LYS A 1 101 ? 0.962 -10.665 -2.518 1.00 87.56 101 LYS A C 1
ATOM 838 O O . LYS A 1 101 ? -0.230 -10.831 -2.266 1.00 87.56 101 LYS A O 1
ATOM 843 N N . SER A 1 102 ? 1.389 -9.752 -3.385 1.00 87.25 102 SER A N 1
ATOM 844 C CA . SER A 1 102 ? 0.457 -8.868 -4.068 1.00 87.25 102 SER A CA 1
ATOM 845 C C . SER A 1 102 ? -0.387 -9.587 -5.107 1.00 87.25 102 SER A C 1
ATOM 847 O O . SER A 1 102 ? 0.124 -10.437 -5.834 1.00 87.25 102 SER A O 1
ATOM 849 N N . GLU A 1 103 ? -1.642 -9.172 -5.251 1.00 89.56 103 GLU A N 1
ATOM 850 C CA . GLU A 1 103 ? -2.564 -9.721 -6.254 1.00 89.56 103 GLU A CA 1
ATOM 851 C C . GLU A 1 103 ? -2.135 -9.360 -7.688 1.00 89.56 103 GLU A C 1
ATOM 853 O O . GLU A 1 103 ? -2.383 -10.118 -8.625 1.00 89.56 103 GLU A O 1
ATOM 858 N N . GLN A 1 104 ? -1.465 -8.214 -7.869 1.00 92.06 104 GLN A N 1
ATOM 859 C CA . GLN A 1 104 ? -1.060 -7.713 -9.179 1.00 92.06 104 GLN A CA 1
ATOM 860 C C . GLN A 1 104 ? 0.323 -7.050 -9.164 1.00 92.06 104 GLN A C 1
ATOM 862 O O . GLN A 1 104 ? 0.621 -6.205 -8.320 1.00 92.06 104 GLN A O 1
ATOM 867 N N . ILE A 1 105 ? 1.123 -7.348 -10.190 1.00 92.38 105 ILE A N 1
ATOM 868 C CA . ILE A 1 105 ? 2.310 -6.568 -10.553 1.00 92.38 105 ILE A CA 1
ATOM 869 C C . ILE A 1 105 ? 2.011 -5.827 -11.855 1.00 92.38 105 ILE A C 1
ATOM 871 O O . ILE A 1 105 ? 1.589 -6.433 -12.839 1.00 92.38 105 ILE A O 1
ATOM 875 N N . VAL A 1 106 ? 2.229 -4.515 -11.859 1.00 92.81 106 VAL A N 1
ATOM 876 C CA . VAL A 1 106 ? 2.106 -3.667 -13.045 1.00 92.81 106 VAL A CA 1
ATOM 877 C C . VAL A 1 106 ? 3.478 -3.145 -13.418 1.00 92.81 106 VAL A C 1
ATOM 879 O O . VAL A 1 106 ? 4.141 -2.489 -12.618 1.00 92.81 106 VAL A O 1
ATOM 882 N N . LEU A 1 107 ? 3.885 -3.436 -14.649 1.00 91.81 107 LEU A N 1
ATOM 883 C CA . LEU A 1 107 ? 5.053 -2.821 -15.255 1.00 91.81 107 LEU A CA 1
ATOM 884 C C . LEU A 1 107 ? 4.639 -1.446 -15.773 1.00 91.81 107 LEU A C 1
ATOM 886 O O . LEU A 1 107 ? 3.728 -1.318 -16.589 1.00 91.81 107 LEU A O 1
ATOM 890 N N . SER A 1 108 ? 5.274 -0.430 -15.218 1.00 90.88 108 SER A N 1
ATOM 891 C CA . SER A 1 108 ? 4.994 0.981 -15.426 1.00 90.88 108 SER A CA 1
ATOM 892 C C . SER A 1 108 ? 6.320 1.708 -15.664 1.00 90.88 108 SER A C 1
ATOM 894 O O . SER A 1 108 ? 7.336 1.102 -16.001 1.00 90.88 108 SER A O 1
ATOM 896 N N . GLY A 1 109 ? 6.315 3.015 -15.488 1.00 86.12 109 GLY A N 1
ATOM 897 C CA . GLY A 1 109 ? 7.345 3.951 -15.912 1.00 86.12 109 GLY A CA 1
ATOM 898 C C . GLY A 1 109 ? 6.657 5.045 -16.711 1.00 86.12 109 GLY A C 1
ATOM 899 O O . GLY A 1 109 ? 5.457 4.939 -16.985 1.00 86.12 109 GLY A O 1
ATOM 900 N N . ASP A 1 110 ? 7.382 6.086 -17.094 1.00 84.69 110 ASP A N 1
ATOM 901 C CA . ASP A 1 110 ? 6.753 7.153 -17.873 1.00 84.69 110 ASP A CA 1
ATOM 902 C C . ASP A 1 110 ? 6.254 6.635 -19.218 1.00 84.69 110 ASP A C 1
ATOM 904 O O . ASP A 1 110 ? 5.077 6.792 -19.563 1.00 84.69 110 ASP A O 1
ATOM 908 N N . LYS A 1 111 ? 7.120 5.928 -19.953 1.00 84.38 111 LYS A N 1
ATOM 909 C CA . LYS A 1 111 ? 6.690 5.128 -21.094 1.00 84.38 111 LYS A CA 1
ATOM 910 C C . LYS A 1 111 ? 7.489 3.824 -21.209 1.00 84.38 111 LYS A C 1
ATOM 912 O O . LYS A 1 111 ? 8.496 3.788 -21.902 1.00 84.38 111 LYS A O 1
ATOM 917 N N . PRO A 1 112 ? 7.014 2.723 -20.598 1.00 81.62 112 PRO A N 1
ATOM 918 C CA . PRO A 1 112 ? 7.805 1.505 -20.370 1.00 81.62 112 PRO A CA 1
ATOM 919 C C . PRO A 1 112 ? 8.249 0.733 -21.619 1.00 81.62 112 PRO A C 1
ATOM 921 O O . PRO A 1 112 ? 9.053 -0.182 -21.504 1.00 81.62 112 PRO A O 1
ATOM 924 N N . MET A 1 113 ? 7.694 1.046 -22.789 1.00 84.75 113 MET A N 1
ATOM 925 C CA . MET A 1 113 ? 7.952 0.329 -24.046 1.00 84.75 113 MET A CA 1
ATOM 926 C C . MET A 1 113 ? 8.835 1.125 -25.021 1.00 84.75 113 MET A C 1
ATOM 928 O O . MET A 1 113 ? 8.912 0.756 -26.192 1.00 84.75 113 MET A O 1
ATOM 932 N N . ILE A 1 114 ? 9.392 2.260 -24.587 1.00 73.50 114 ILE A N 1
ATOM 933 C CA . ILE A 1 114 ? 10.179 3.174 -25.426 1.00 73.50 114 ILE A CA 1
ATOM 934 C C . ILE A 1 114 ? 11.653 3.098 -25.098 1.00 73.50 114 ILE A C 1
ATOM 936 O O . ILE A 1 114 ? 11.980 3.124 -23.901 1.00 73.50 114 ILE A O 1
#

Organism: Mediterraneibacter gnavus 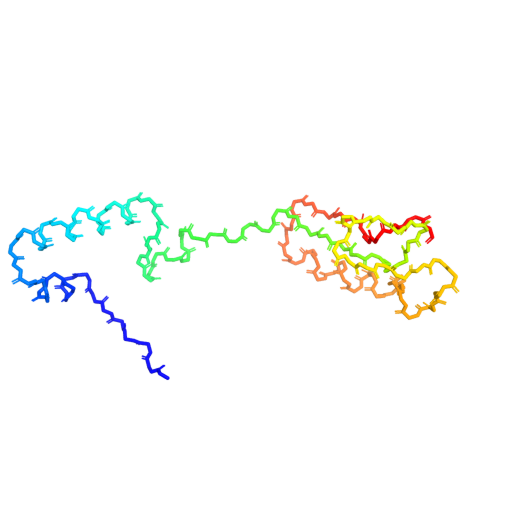(NCBI:txid33038)

Radius of gyration: 24.26 Å; Cα contacts (8 Å, |Δi|>4): 104; chains: 1; bounding box: 44×32×60 Å